Protein AF-A0A2W0AY12-F1 (afdb_monomer_lite)

Radius of gyration: 10.06 Å; chains: 1; bounding box: 23×22×21 Å

Foldseek 3Di:
DADEDDLVLVVCCVVVVDVVSVVVVVVDDPVSYDYDPVNVPD

pLDDT: mean 75.91, std 10.91, range [47.06, 86.56]

Structure (mmCIF, N/CA/C/O backbone):
data_AF-A0A2W0AY12-F1
#
_entry.id   AF-A0A2W0AY12-F1
#
loop_
_atom_site.group_PDB
_atom_site.id
_atom_site.type_symbol
_atom_site.label_atom_id
_atom_site.label_alt_id
_atom_site.label_comp_id
_atom_site.label_asym_id
_atom_site.label_entity_id
_atom_site.label_seq_id
_atom_site.pdbx_PDB_ins_code
_atom_site.Cartn_x
_atom_site.Cartn_y
_atom_site.Cartn_z
_atom_site.occupancy
_atom_site.B_iso_or_equiv
_atom_site.auth_seq_id
_atom_site.auth_comp_id
_atom_site.auth_asym_id
_atom_site.auth_atom_id
_atom_site.pdbx_PDB_model_num
ATOM 1 N N . MET A 1 1 ? -13.055 -4.927 2.197 1.00 60.66 1 MET A N 1
ATOM 2 C CA . MET A 1 1 ? -13.049 -3.976 1.055 1.00 60.66 1 MET A CA 1
ATOM 3 C C . MET A 1 1 ? -11.627 -3.999 0.547 1.00 60.66 1 MET A C 1
ATOM 5 O O . MET A 1 1 ? -10.754 -3.618 1.308 1.00 60.66 1 MET A O 1
ATOM 9 N N . ILE A 1 2 ? -11.381 -4.527 -0.653 1.00 70.50 2 ILE A N 1
ATOM 10 C CA . ILE A 1 2 ? -10.012 -4.812 -1.107 1.00 70.50 2 ILE A CA 1
ATOM 11 C C . ILE A 1 2 ? -9.320 -3.497 -1.488 1.00 70.50 2 ILE A C 1
ATOM 13 O O . ILE A 1 2 ? -9.816 -2.754 -2.336 1.00 70.50 2 ILE A O 1
ATOM 17 N N . PHE A 1 3 ? -8.196 -3.200 -0.841 1.00 74.12 3 PHE A N 1
ATOM 18 C CA . PHE A 1 3 ? -7.318 -2.085 -1.169 1.00 74.12 3 PHE A CA 1
ATOM 19 C C . PHE A 1 3 ? -6.253 -2.571 -2.156 1.00 74.12 3 PHE A C 1
ATOM 21 O O . PHE A 1 3 ? -5.357 -3.332 -1.797 1.00 74.12 3 PHE A O 1
ATOM 28 N N . LEU A 1 4 ? -6.379 -2.138 -3.409 1.00 78.25 4 LEU A N 1
ATOM 29 C CA . LEU A 1 4 ? -5.478 -2.486 -4.504 1.00 78.25 4 LEU A CA 1
ATOM 30 C C . LEU A 1 4 ? -4.687 -1.230 -4.913 1.00 78.25 4 LEU A C 1
ATOM 32 O O . LEU A 1 4 ? -5.172 -0.468 -5.752 1.00 78.25 4 LEU A O 1
ATOM 36 N N . PRO A 1 5 ? -3.531 -0.933 -4.294 1.00 76.50 5 PRO A N 1
ATOM 37 C CA . PRO A 1 5 ? -2.720 0.204 -4.704 1.00 76.50 5 PRO A CA 1
ATOM 38 C C . PRO A 1 5 ? -2.092 -0.051 -6.081 1.00 76.50 5 PRO A C 1
ATOM 40 O O . PRO A 1 5 ? -1.532 -1.115 -6.349 1.00 76.50 5 PRO A O 1
ATOM 43 N N . ASP A 1 6 ? -2.160 0.954 -6.945 1.00 80.56 6 ASP A N 1
ATOM 44 C CA . ASP A 1 6 ? -1.368 1.024 -8.169 1.00 80.56 6 ASP A CA 1
ATOM 45 C C . ASP A 1 6 ? 0.105 1.372 -7.867 1.00 80.56 6 ASP A C 1
ATOM 47 O O . ASP A 1 6 ? 0.455 1.803 -6.762 1.00 80.56 6 ASP A O 1
ATOM 51 N N . THR A 1 7 ? 0.980 1.224 -8.864 1.00 79.00 7 THR A N 1
ATOM 52 C CA . THR A 1 7 ? 2.420 1.497 -8.739 1.00 79.00 7 THR A CA 1
ATOM 53 C C . THR A 1 7 ? 2.713 2.910 -8.219 1.00 79.00 7 THR A C 1
ATOM 55 O O . THR A 1 7 ? 3.554 3.071 -7.335 1.00 79.00 7 THR A O 1
ATOM 58 N N . ASN A 1 8 ? 1.984 3.941 -8.666 1.00 80.50 8 ASN A N 1
ATOM 59 C CA . ASN A 1 8 ? 2.207 5.322 -8.214 1.00 80.50 8 ASN A CA 1
ATOM 60 C C . ASN A 1 8 ? 1.778 5.528 -6.758 1.00 80.50 8 ASN A C 1
ATOM 62 O O . ASN A 1 8 ? 2.427 6.272 -6.010 1.00 80.50 8 ASN A O 1
ATOM 66 N N . THR A 1 9 ? 0.709 4.852 -6.340 1.00 80.31 9 THR A N 1
ATOM 67 C CA . THR A 1 9 ? 0.261 4.806 -4.947 1.00 80.31 9 THR A CA 1
ATOM 68 C C . THR A 1 9 ? 1.308 4.130 -4.055 1.00 80.31 9 THR A C 1
ATOM 70 O O . THR A 1 9 ? 1.655 4.678 -3.005 1.00 80.31 9 THR A O 1
ATOM 73 N N . CYS A 1 10 ? 1.892 3.010 -4.491 1.00 79.75 10 CYS A N 1
ATOM 74 C CA . CYS A 1 10 ? 2.998 2.343 -3.793 1.00 79.75 10 CYS A CA 1
ATOM 75 C C . CYS A 1 10 ? 4.247 3.232 -3.702 1.00 79.75 10 CYS A C 1
ATOM 77 O O . CYS A 1 10 ? 4.793 3.416 -2.614 1.00 79.75 10 CYS A O 1
ATOM 79 N N . ILE A 1 11 ? 4.662 3.867 -4.802 1.00 81.12 11 ILE A N 1
ATOM 80 C CA . ILE A 1 11 ? 5.786 4.818 -4.807 1.00 81.12 11 ILE A CA 1
ATOM 81 C C . ILE A 1 11 ? 5.516 5.983 -3.843 1.00 81.12 11 ILE A C 1
ATOM 83 O O . ILE A 1 11 ? 6.405 6.409 -3.102 1.00 81.12 11 ILE A O 1
ATOM 87 N N . SER A 1 12 ? 4.287 6.500 -3.818 1.00 81.88 12 SER A N 1
ATOM 88 C CA . SER A 1 12 ? 3.894 7.583 -2.911 1.00 81.88 12 SER A CA 1
ATOM 89 C C . SER A 1 12 ? 3.883 7.157 -1.439 1.00 81.88 12 SER A C 1
ATOM 91 O O . SER A 1 12 ? 4.255 7.969 -0.585 1.00 81.88 12 SER A O 1
ATOM 93 N N . LEU A 1 13 ? 3.511 5.902 -1.143 1.00 81.25 13 LEU A N 1
ATOM 94 C CA . LEU A 1 13 ? 3.630 5.294 0.190 1.00 81.25 13 LEU A CA 1
ATOM 95 C C . LEU A 1 13 ? 5.091 5.190 0.618 1.00 81.25 13 LEU A C 1
ATOM 97 O O . LEU A 1 13 ? 5.441 5.661 1.699 1.00 81.25 13 LEU A O 1
ATOM 101 N N . LEU A 1 14 ? 5.944 4.631 -0.244 1.00 80.81 14 LEU A N 1
ATOM 102 C CA . LEU A 1 14 ? 7.374 4.454 0.023 1.00 80.81 14 LEU A CA 1
ATOM 103 C C . LEU A 1 14 ? 8.074 5.792 0.273 1.00 80.81 14 LEU A C 1
ATOM 105 O O . LEU A 1 14 ? 8.886 5.915 1.185 1.00 80.81 14 LEU A O 1
ATOM 109 N N . ARG A 1 15 ? 7.720 6.823 -0.501 1.00 84.25 15 ARG A N 1
ATOM 110 C CA . ARG A 1 15 ? 8.275 8.178 -0.357 1.00 84.25 15 ARG A CA 1
ATOM 111 C C . ARG A 1 15 ? 7.649 8.986 0.784 1.00 84.25 15 ARG A C 1
ATOM 113 O O . ARG A 1 15 ? 8.027 10.139 0.963 1.00 84.25 15 ARG A O 1
ATOM 120 N N . GLN A 1 16 ? 6.668 8.432 1.499 1.00 78.81 16 GLN A N 1
ATOM 121 C CA . GLN A 1 16 ? 5.920 9.088 2.577 1.00 78.81 16 GLN A CA 1
ATOM 122 C C . GLN A 1 16 ? 5.340 10.471 2.208 1.00 78.81 16 GLN A C 1
ATOM 124 O O . GLN A 1 16 ? 5.102 11.316 3.068 1.00 78.81 16 GLN A O 1
ATOM 129 N N . LYS A 1 17 ? 5.076 10.723 0.919 1.00 80.56 17 LYS A N 1
ATOM 130 C CA . LYS A 1 17 ? 4.677 12.057 0.425 1.00 80.56 17 LYS A CA 1
ATOM 131 C C . LYS A 1 17 ? 3.204 12.393 0.665 1.00 80.56 17 LYS A C 1
ATOM 133 O O .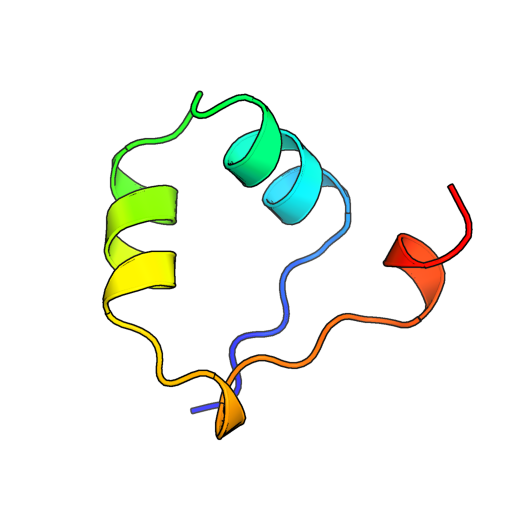 LYS A 1 17 ? 2.797 13.533 0.464 1.00 80.56 17 LYS A O 1
ATOM 138 N N . GLN A 1 18 ? 2.392 11.408 1.047 1.00 83.19 18 GLN A N 1
ATOM 139 C CA . GLN A 1 18 ? 0.934 11.519 1.104 1.00 83.19 18 GLN A CA 1
ATOM 140 C C . GLN A 1 18 ? 0.405 11.038 2.467 1.00 83.19 18 GLN A C 1
ATOM 142 O O . GLN A 1 18 ? 0.062 9.863 2.614 1.00 83.19 18 GLN A O 1
ATOM 147 N N . PRO A 1 19 ? 0.279 11.922 3.475 1.00 83.25 19 PRO A N 1
ATOM 148 C CA . PRO A 1 19 ? -0.093 11.528 4.838 1.00 83.25 19 PRO A CA 1
ATOM 149 C C . PRO A 1 19 ? -1.483 10.881 4.926 1.00 83.25 19 PRO A C 1
ATOM 151 O O . PRO A 1 19 ? -1.680 9.931 5.678 1.00 83.25 19 PRO A O 1
ATOM 154 N N . ARG A 1 20 ? -2.440 11.325 4.100 1.00 85.25 20 ARG A N 1
ATOM 155 C CA . ARG A 1 20 ? -3.780 10.711 4.012 1.00 85.25 20 ARG A CA 1
ATOM 156 C C . ARG A 1 20 ? -3.724 9.262 3.530 1.00 85.25 20 ARG A C 1
ATOM 158 O O . ARG A 1 20 ? -4.494 8.419 3.981 1.00 85.25 20 ARG A O 1
ATOM 165 N N . LEU A 1 21 ? -2.809 8.984 2.611 1.00 82.88 21 LEU A N 1
ATOM 166 C CA . LEU A 1 21 ? -2.660 7.681 1.986 1.00 82.88 21 LEU A CA 1
ATOM 167 C C . LEU A 1 21 ? -1.922 6.708 2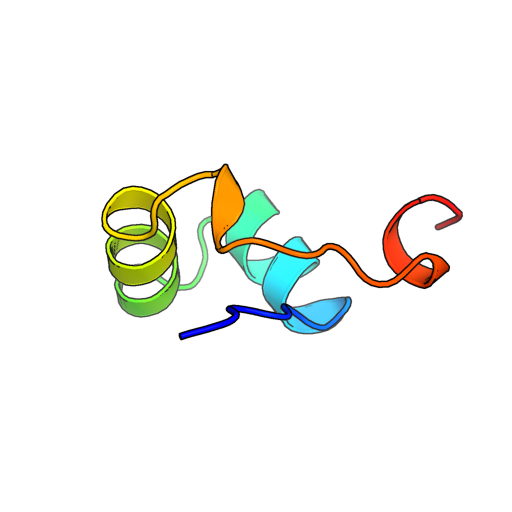.921 1.00 82.88 21 LEU A C 1
ATOM 169 O O . LEU A 1 21 ? -2.317 5.551 3.034 1.00 82.8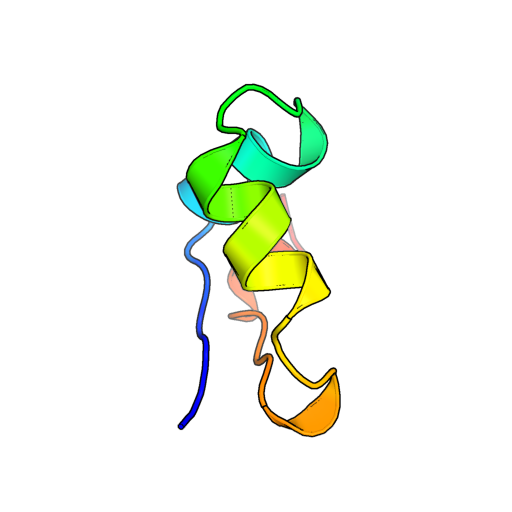8 21 LEU A O 1
ATOM 173 N N . ILE A 1 22 ? -0.957 7.213 3.697 1.00 83.06 22 ILE A N 1
A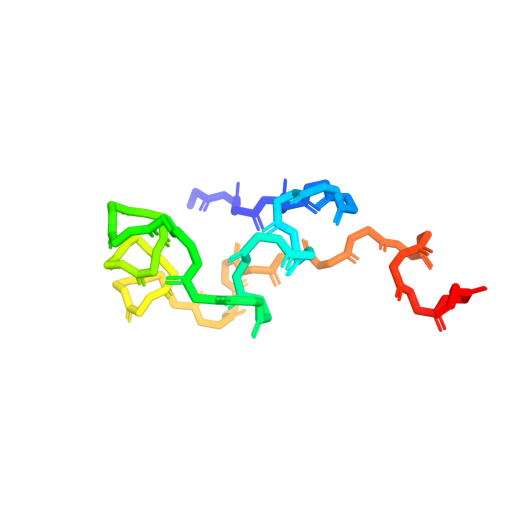TOM 174 C CA . ILE A 1 22 ? -0.295 6.482 4.789 1.00 83.06 22 ILE A CA 1
ATOM 175 C C . ILE A 1 22 ? -1.286 6.137 5.906 1.00 83.06 22 ILE A C 1
ATOM 177 O O . ILE A 1 22 ? -1.327 4.993 6.349 1.00 83.06 22 ILE A O 1
ATOM 181 N N . ALA A 1 23 ? -2.123 7.088 6.333 1.00 86.56 23 ALA A N 1
ATOM 182 C CA . ALA A 1 23 ? -3.137 6.836 7.359 1.00 86.56 23 ALA A CA 1
ATOM 183 C C . ALA A 1 23 ? -4.125 5.744 6.917 1.00 86.56 23 ALA A C 1
ATOM 185 O O . ALA A 1 23 ? -4.461 4.842 7.685 1.00 86.56 23 ALA A O 1
ATOM 186 N N . ARG A 1 24 ? -4.538 5.776 5.644 1.00 84.00 24 ARG A N 1
ATOM 187 C CA . ARG A 1 24 ? -5.393 4.737 5.061 1.00 84.00 24 ARG A CA 1
ATOM 188 C C . ARG A 1 24 ? -4.684 3.385 5.006 1.00 84.00 24 ARG A C 1
ATOM 190 O O . ARG A 1 24 ? -5.283 2.382 5.377 1.00 84.00 24 ARG A O 1
ATOM 197 N N . TRP A 1 25 ? -3.415 3.361 4.603 1.00 83.44 25 TRP A N 1
ATOM 198 C CA . TRP A 1 25 ? -2.587 2.153 4.573 1.00 83.44 25 TRP A CA 1
ATOM 199 C C . TRP A 1 25 ? -2.441 1.514 5.956 1.00 83.44 25 TRP A C 1
ATOM 201 O O . TRP A 1 25 ? -2.670 0.320 6.106 1.00 83.44 25 TRP A O 1
ATOM 211 N N . GLN A 1 26 ? -2.138 2.314 6.981 1.00 83.38 26 GLN A N 1
ATOM 212 C CA . GLN A 1 26 ? -2.005 1.849 8.365 1.00 83.38 26 GLN A CA 1
ATOM 213 C C . GLN A 1 26 ? -3.329 1.352 8.959 1.00 83.38 26 GLN A C 1
ATOM 215 O O . GLN A 1 26 ? -3.330 0.431 9.771 1.00 83.38 26 GLN A O 1
ATOM 220 N N . SER A 1 27 ? -4.455 1.944 8.552 1.00 86.12 27 SER A N 1
ATOM 221 C CA . SER A 1 27 ? -5.792 1.533 8.992 1.00 86.12 27 SER A CA 1
ATOM 222 C C . SER A 1 27 ? -6.318 0.297 8.246 1.00 86.12 27 SER A C 1
ATOM 224 O O . SER A 1 27 ? -7.252 -0.359 8.709 1.00 86.12 27 SER A O 1
ATOM 226 N N . THR A 1 28 ? -5.715 -0.058 7.107 1.00 84.44 28 THR A N 1
ATOM 227 C CA . THR A 1 28 ? -6.143 -1.202 6.295 1.00 84.44 28 THR A CA 1
ATOM 228 C C . THR A 1 28 ? -5.524 -2.497 6.821 1.00 84.44 28 THR A C 1
ATOM 230 O O . THR A 1 28 ? -4.318 -2.594 7.047 1.00 84.44 28 THR A O 1
ATOM 233 N N . LYS A 1 29 ? -6.350 -3.534 7.000 1.00 83.62 29 LYS A N 1
ATOM 234 C CA . LYS A 1 29 ? -5.869 -4.871 7.371 1.00 83.62 29 LYS A CA 1
ATOM 235 C C . LYS A 1 29 ? -5.030 -5.449 6.236 1.00 83.62 29 LYS A C 1
ATOM 237 O O . LYS A 1 29 ? -5.441 -5.404 5.085 1.00 83.62 29 LYS A O 1
ATOM 242 N N . ARG A 1 30 ? -3.895 -6.075 6.561 1.00 78.38 30 ARG A N 1
ATOM 243 C CA . ARG A 1 30 ? -2.985 -6.669 5.561 1.00 78.38 30 ARG A CA 1
ATOM 244 C C . ARG A 1 30 ? -3.680 -7.662 4.624 1.00 78.38 30 ARG A C 1
ATOM 246 O O . ARG A 1 30 ? -3.370 -7.675 3.445 1.00 78.38 30 ARG A O 1
ATOM 253 N N . SER A 1 31 ? -4.636 -8.443 5.129 1.00 80.75 31 SER A N 1
ATOM 254 C CA . SER A 1 31 ? -5.420 -9.398 4.329 1.00 80.75 31 SER A CA 1
ATOM 255 C C . SER A 1 31 ? -6.378 -8.742 3.330 1.00 80.75 31 SER A C 1
ATOM 257 O O . SER A 1 31 ? -6.823 -9.404 2.401 1.00 80.75 31 SER A O 1
ATOM 259 N N . ASP A 1 32 ? -6.694 -7.458 3.508 1.00 80.56 32 ASP A N 1
ATOM 260 C CA . ASP A 1 32 ? -7.478 -6.662 2.562 1.00 80.56 32 ASP A CA 1
ATOM 261 C C . ASP A 1 32 ? -6.578 -5.919 1.555 1.00 80.56 32 ASP A C 1
ATOM 263 O O . ASP A 1 32 ? -7.102 -5.263 0.659 1.00 80.56 32 ASP A O 1
ATOM 267 N N . ILE A 1 33 ? -5.245 -6.001 1.675 1.00 79.88 33 ILE A N 1
ATOM 268 C CA . ILE A 1 33 ? -4.300 -5.352 0.759 1.00 79.88 33 ILE A CA 1
ATOM 269 C C . ILE A 1 33 ? -3.844 -6.367 -0.283 1.00 79.88 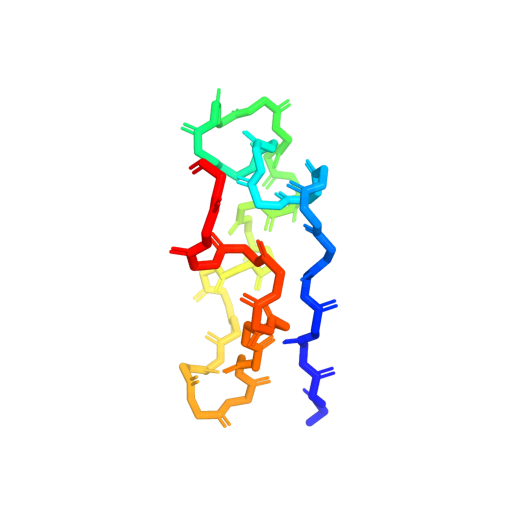33 ILE A C 1
ATOM 271 O O . ILE A 1 33 ? -3.193 -7.359 0.042 1.00 79.88 33 ILE A O 1
ATOM 275 N N . VAL A 1 34 ? -4.136 -6.085 -1.547 1.00 79.44 34 VAL A N 1
ATOM 276 C CA . VAL A 1 34 ? -3.646 -6.878 -2.675 1.00 79.44 34 VAL A CA 1
ATOM 277 C C . VAL A 1 34 ? -2.676 -6.005 -3.455 1.00 79.44 34 VAL A C 1
ATOM 279 O O . VAL A 1 34 ? -3.035 -4.927 -3.906 1.00 79.44 34 VAL A O 1
ATOM 282 N N . LEU A 1 35 ? -1.426 -6.436 -3.599 1.00 72.31 35 LEU A N 1
ATOM 283 C CA . LEU A 1 35 ? -0.471 -5.758 -4.473 1.00 72.31 35 LEU A CA 1
ATOM 284 C C . LEU A 1 35 ? -0.624 -6.348 -5.875 1.00 72.31 35 LEU A C 1
ATOM 286 O O . LEU A 1 35 ? -0.487 -7.558 -6.052 1.00 72.31 35 LEU A O 1
ATOM 290 N N . CYS A 1 36 ? -0.924 -5.514 -6.872 1.00 63.41 36 CYS A N 1
ATOM 291 C CA . CYS A 1 36 ? -0.888 -5.959 -8.264 1.00 63.41 36 CYS A CA 1
ATOM 292 C C . CYS A 1 36 ? 0.534 -6.424 -8.615 1.00 63.41 36 CYS A C 1
ATOM 294 O O . CYS A 1 36 ? 1.501 -5.736 -8.294 1.00 63.41 36 CYS A O 1
ATOM 296 N N . SER A 1 37 ? 0.662 -7.563 -9.307 1.00 57.53 37 SER A N 1
ATOM 297 C CA . SER A 1 37 ? 1.945 -8.206 -9.652 1.00 57.53 37 SER A CA 1
ATOM 298 C C . SER A 1 37 ? 2.948 -7.299 -10.376 1.00 57.53 37 SER A C 1
ATOM 300 O O . SER A 1 37 ? 4.143 -7.557 -10.311 1.00 57.53 37 SER A O 1
ATOM 302 N N . VAL A 1 38 ? 2.482 -6.214 -11.007 1.00 54.88 38 VAL A N 1
ATOM 303 C CA . VAL A 1 38 ? 3.322 -5.169 -11.621 1.00 54.88 38 VAL A CA 1
ATOM 304 C C . VAL A 1 38 ? 4.262 -4.501 -10.607 1.00 54.88 38 VAL A C 1
ATOM 306 O O . VAL A 1 38 ? 5.378 -4.154 -10.961 1.00 54.88 38 VAL A O 1
ATOM 309 N N . VAL A 1 39 ? 3.873 -4.383 -9.333 1.00 55.09 39 VAL A N 1
ATOM 310 C CA . VAL A 1 39 ? 4.696 -3.724 -8.298 1.00 55.09 39 VAL A CA 1
ATOM 311 C C . VAL A 1 39 ? 5.873 -4.599 -7.837 1.00 55.09 39 VAL A C 1
ATOM 313 O O . VAL A 1 39 ? 6.821 -4.092 -7.252 1.00 55.09 39 VAL A O 1
ATOM 316 N N . VAL A 1 40 ? 5.843 -5.913 -8.089 1.00 53.69 40 VAL A N 1
ATOM 317 C CA . VAL A 1 40 ? 6.914 -6.838 -7.665 1.00 53.69 40 VAL A CA 1
ATOM 318 C C . VAL A 1 40 ? 8.109 -6.820 -8.636 1.00 53.69 40 VAL A C 1
ATOM 320 O O . VAL A 1 40 ? 9.152 -7.378 -8.312 1.00 53.69 40 VAL A O 1
ATOM 323 N N . TYR A 1 41 ? 7.983 -6.184 -9.809 1.00 47.06 41 TYR A N 1
ATOM 324 C CA . TYR A 1 41 ? 8.945 -6.310 -10.914 1.00 47.06 41 TYR A CA 1
ATOM 325 C C . TYR A 1 41 ? 9.519 -4.975 -11.436 1.00 47.06 41 TYR A C 1
ATOM 327 O O . TYR A 1 41 ? 10.053 -4.943 -12.541 1.00 47.06 41 TYR A O 1
ATOM 335 N N . GLU A 1 42 ? 9.425 -3.880 -10.676 1.00 47.38 42 GLU A N 1
ATOM 336 C CA . GLU A 1 42 ? 10.050 -2.584 -11.023 1.00 47.38 42 GLU A CA 1
ATOM 337 C C . GLU A 1 42 ? 11.187 -2.209 -10.067 1.00 47.38 42 GLU A C 1
ATOM 339 O O . GLU A 1 42 ? 11.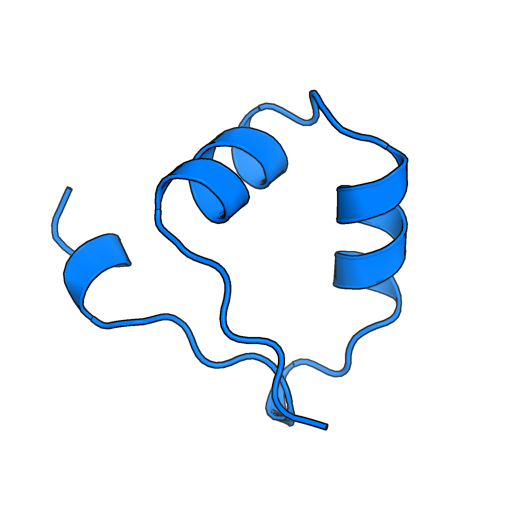013 -2.386 -8.837 1.00 47.38 42 GLU A O 1
#

Sequence (42 aa):
MIFLPDTNTCISLLRQKQPRLIARWQSTKRSDIVLCSVVVYE

Secondary structure (DSSP, 8-state):
--B---HHHHHHHHTT--HHHHHHHHHS-GGGB---GGGG--